Protein AF-F0WDJ9-F1 (afdb_monomer)

Mean predicted aligned error: 11.48 Å

Sequence (119 aa):
MKRALFLTAQTLLYLGNHAQSHIRCQSVIFGKCGDSLRPSELNCCDYGYCQPWKAEYYQCIDKPARCSIQHTDKDLHGNDLETLYGLQPNECCTKCASTKGCVAYTFINENPDEKALVI

Secondary structure (DSSP, 8-state):
----------------------------TTSEEE-TTS-GGGS--SSSEEEEEETTEEEEEPPPTT-----TT----S--S-EEES--HHHHHHHHHHSTT----EEE-S-TT--EEE-

Radius of gyration: 17.82 Å; Cα contacts (8 Å, |Δi|>4): 182; chains: 1; bounding box: 27×46×46 Å

pLDDT: mean 76.22, std 18.36, range [31.25, 94.25]

Organism: NCBI:txid890382

Solvent-accessible surface area (backbone atoms only — not comparable to full-atom values): 7552 Å² total; per-residue (Å²): 142,83,82,88,79,91,76,79,93,76,94,72,96,65,100,60,90,74,71,77,73,70,79,72,37,91,25,51,80,76,28,74,16,37,42,68,90,52,64,67,90,65,41,28,26,71,82,33,37,30,44,67,64,42,63,84,43,11,32,10,35,77,56,42,91,91,43,75,79,76,68,68,99,57,81,79,83,79,82,67,79,46,80,46,67,71,59,53,72,60,52,44,50,53,48,32,77,72,39,90,89,48,87,57,70,31,78,44,54,89,39,97,90,45,21,33,32,41,46

Foldseek 3Di:
DDDDDDDDDDDDDDPDPPPVPPVAQPADAFGFRDAQVDDCSSSQDPAAHFADLDRGTTGGHHAQPQGNDDRPPDDDDDDFPDKAWDDDPNVLSVVLVVDPPRDDWDFDNPDPRTGIIGD

Structure (mmCIF, N/CA/C/O backbone):
data_AF-F0WDJ9-F1
#
_entry.id   AF-F0WDJ9-F1
#
loop_
_atom_site.group_PDB
_atom_site.id
_atom_site.type_symbol
_atom_site.label_atom_id
_atom_site.label_alt_id
_atom_site.label_comp_id
_atom_site.label_asym_id
_atom_site.label_entity_id
_atom_site.label_seq_id
_atom_site.pdbx_PDB_ins_code
_atom_site.Cartn_x
_atom_site.Cartn_y
_atom_site.Cartn_z
_atom_site.occupancy
_atom_site.B_iso_or_equiv
_atom_site.auth_seq_id
_atom_site.auth_comp_id
_atom_site.auth_asym_id
_atom_site.auth_atom_id
_atom_site.pdbx_PDB_model_num
ATOM 1 N N . MET A 1 1 ? 3.321 19.351 6.412 1.00 35.16 1 MET A N 1
ATOM 2 C CA . MET A 1 1 ? 2.454 20.521 6.143 1.00 35.16 1 MET A CA 1
ATOM 3 C C . MET A 1 1 ? 2.757 21.065 4.750 1.00 35.16 1 MET A C 1
ATOM 5 O O . MET A 1 1 ? 3.801 21.673 4.562 1.00 35.16 1 MET A O 1
ATOM 9 N N . LYS A 1 2 ? 1.883 20.838 3.766 1.00 31.25 2 LYS A N 1
ATOM 10 C CA . LYS A 1 2 ? 1.856 21.608 2.513 1.00 31.25 2 LYS A CA 1
ATOM 11 C C . LYS A 1 2 ? 0.406 22.014 2.285 1.00 31.25 2 LYS A C 1
ATOM 13 O O . LYS A 1 2 ? -0.482 21.169 2.272 1.00 31.25 2 LYS A O 1
ATOM 18 N N . ARG A 1 3 ? 0.185 23.324 2.266 1.00 31.33 3 ARG A N 1
ATOM 19 C CA . ARG A 1 3 ? -1.120 2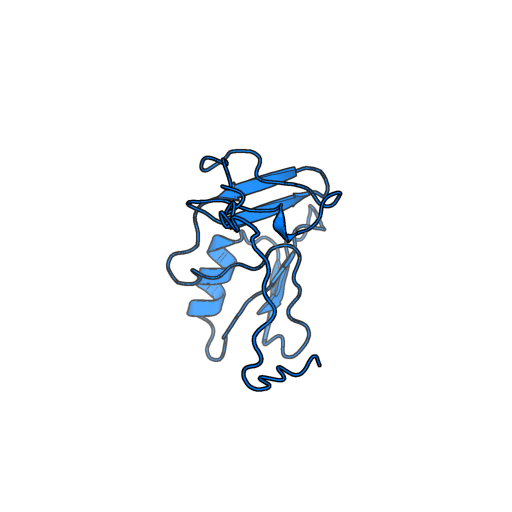3.975 2.157 1.00 31.33 3 ARG A CA 1
ATOM 20 C C . ARG A 1 3 ? -1.568 23.932 0.696 1.00 31.33 3 ARG A C 1
ATOM 22 O O . ARG A 1 3 ? -0.778 24.277 -0.177 1.00 31.33 3 ARG A O 1
ATOM 29 N N . ALA A 1 4 ? -2.816 23.546 0.446 1.00 35.72 4 ALA A N 1
ATOM 30 C CA . ALA A 1 4 ? -3.469 23.805 -0.830 1.00 35.72 4 ALA A CA 1
ATOM 31 C C . ALA A 1 4 ? -3.832 25.295 -0.883 1.00 35.72 4 ALA A C 1
ATOM 33 O O . ALA A 1 4 ? -4.575 25.784 -0.033 1.00 35.72 4 ALA A O 1
ATOM 34 N N . LEU A 1 5 ? -3.275 26.016 -1.852 1.00 33.28 5 LEU A N 1
ATOM 35 C CA . LEU A 1 5 ? -3.666 27.381 -2.172 1.00 33.28 5 LEU A CA 1
ATOM 36 C C . LEU A 1 5 ? -4.393 27.320 -3.519 1.00 33.28 5 LEU A C 1
ATOM 38 O O . LEU A 1 5 ? -3.760 27.240 -4.567 1.00 33.28 5 LEU A O 1
ATOM 42 N N . PHE A 1 6 ? -5.725 27.292 -3.487 1.00 44.31 6 PHE A N 1
ATOM 43 C CA . PHE A 1 6 ? -6.525 27.579 -4.673 1.00 44.31 6 PHE A CA 1
ATOM 44 C C . PHE A 1 6 ? -6.569 29.101 -4.826 1.00 44.31 6 PHE A C 1
ATOM 46 O O . PHE A 1 6 ? -7.202 29.785 -4.024 1.00 44.31 6 PHE A O 1
ATOM 53 N N . LEU A 1 7 ? -5.860 29.628 -5.824 1.00 36.59 7 LEU A N 1
ATOM 54 C CA . LEU A 1 7 ? -5.992 31.010 -6.274 1.00 36.59 7 LEU A CA 1
ATOM 55 C C . LEU A 1 7 ? -6.529 31.040 -7.704 1.00 36.59 7 LEU A C 1
ATOM 57 O O . LEU A 1 7 ? -6.284 30.160 -8.524 1.00 36.59 7 LEU A O 1
ATOM 61 N N . THR A 1 8 ? -7.337 32.065 -7.909 1.00 41.53 8 THR A N 1
ATOM 62 C CA . THR A 1 8 ? -8.288 32.345 -8.977 1.00 41.53 8 THR A CA 1
ATOM 63 C C . THR A 1 8 ? -7.696 32.455 -10.383 1.00 41.53 8 THR A C 1
ATOM 65 O O . THR A 1 8 ? -6.522 32.759 -10.566 1.00 41.53 8 THR A O 1
ATOM 68 N N . ALA A 1 9 ? -8.584 32.272 -11.365 1.00 54.75 9 ALA A N 1
ATOM 69 C CA . ALA A 1 9 ? -8.378 32.372 -12.805 1.00 54.75 9 ALA A CA 1
ATOM 70 C C . ALA A 1 9 ? -7.503 33.549 -13.269 1.00 54.75 9 ALA A C 1
ATOM 72 O O . ALA A 1 9 ? -7.802 34.699 -12.962 1.00 54.75 9 ALA A O 1
ATOM 73 N N . GLN A 1 10 ? -6.516 33.249 -14.120 1.00 43.88 10 GLN A N 1
ATOM 74 C CA . GLN A 1 10 ? -5.996 34.154 -15.144 1.00 43.88 10 GLN A CA 1
ATOM 75 C C . GLN A 1 10 ? -5.497 33.336 -16.343 1.00 43.88 10 GLN A C 1
ATOM 77 O O . GLN A 1 10 ? -4.734 32.382 -16.216 1.00 43.88 10 GLN A O 1
ATOM 82 N N . THR A 1 11 ? -6.001 33.713 -17.512 1.00 45.25 11 THR A N 1
ATOM 83 C CA . THR A 1 11 ? -5.678 33.204 -18.844 1.00 45.25 11 THR A CA 1
ATOM 84 C C . THR A 1 11 ? -4.208 33.424 -19.194 1.00 45.25 11 THR A C 1
ATOM 86 O O . THR A 1 11 ? -3.777 34.565 -19.347 1.00 45.25 11 THR A O 1
ATOM 89 N N . LEU A 1 12 ? -3.476 32.335 -19.424 1.00 44.88 12 LEU A N 1
ATOM 90 C CA . LEU A 1 12 ? -2.266 32.321 -20.243 1.00 44.88 12 LEU A CA 1
ATOM 91 C C . LEU A 1 12 ? -2.534 31.435 -21.460 1.00 44.88 12 LEU A C 1
ATOM 93 O O . LEU A 1 12 ? -2.871 30.259 -21.332 1.00 44.88 12 LEU A O 1
ATOM 97 N N . LEU A 1 13 ? -2.416 32.036 -22.642 1.00 47.22 13 LEU A N 1
ATOM 98 C CA . LEU A 1 13 ? -2.422 31.351 -23.927 1.00 47.22 13 LEU A CA 1
ATOM 99 C C . LEU A 1 13 ? -1.240 30.376 -23.965 1.00 47.22 13 LEU A C 1
ATOM 101 O O . LEU A 1 13 ? -0.097 30.790 -24.129 1.00 47.22 13 LEU A O 1
ATOM 105 N N . TYR A 1 14 ? -1.520 29.084 -23.837 1.00 47.53 14 TYR A N 1
ATOM 106 C CA . TYR A 1 14 ? -0.616 28.027 -24.269 1.00 47.53 14 TYR A CA 1
ATOM 107 C C . TYR A 1 14 ? -1.370 27.192 -25.300 1.00 47.53 14 TYR A C 1
ATOM 109 O O . TYR A 1 14 ? -2.247 26.399 -24.962 1.00 47.53 14 TYR A O 1
ATOM 117 N N . LEU A 1 15 ? -1.028 27.377 -26.578 1.00 45.94 15 LEU A N 1
ATOM 118 C CA . LEU A 1 15 ? -1.271 26.371 -27.609 1.00 45.94 15 LEU A CA 1
ATOM 119 C C . LEU A 1 15 ? -0.319 25.203 -27.333 1.00 45.94 15 LEU A C 1
ATOM 121 O O . LEU A 1 15 ? 0.706 25.032 -27.982 1.00 45.94 15 LEU A O 1
ATOM 125 N N . GLY A 1 16 ? -0.636 24.437 -26.299 1.00 46.53 16 GLY A N 1
ATOM 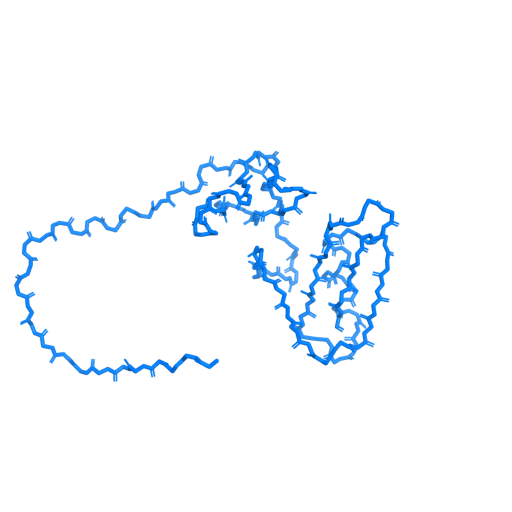126 C CA . GLY A 1 16 ? -0.066 23.132 -26.050 1.00 46.53 16 GLY A CA 1
ATOM 127 C C . GLY A 1 16 ? -1.215 22.152 -26.112 1.00 46.53 16 GLY A C 1
ATOM 128 O O . GLY A 1 16 ? -2.132 22.234 -25.300 1.00 46.53 16 GLY A O 1
ATOM 129 N N . ASN A 1 17 ? -1.177 21.234 -27.075 1.00 49.38 17 ASN A N 1
ATOM 130 C CA . ASN A 1 17 ? -1.962 20.011 -27.015 1.00 49.38 17 ASN A CA 1
ATOM 131 C C . ASN A 1 17 ? -1.560 19.266 -25.735 1.00 49.38 17 ASN A C 1
ATOM 133 O O . ASN A 1 17 ? -0.688 18.401 -25.764 1.00 49.38 17 ASN A O 1
ATOM 137 N N . HIS A 1 18 ? -2.170 19.603 -24.600 1.00 48.81 18 HIS A N 1
ATOM 138 C CA . HIS A 1 18 ? -2.107 18.785 -23.401 1.00 48.81 18 HIS A CA 1
ATOM 139 C C . HIS A 1 18 ? -3.054 17.607 -23.631 1.00 48.81 18 HIS A C 1
ATOM 141 O O . HIS A 1 18 ? -4.128 17.491 -23.046 1.00 48.81 18 HIS A O 1
ATOM 147 N N . ALA A 1 19 ? -2.636 16.699 -24.516 1.00 45.31 19 ALA A N 1
ATOM 148 C CA . ALA A 1 19 ? -2.928 15.305 -24.282 1.00 45.31 19 ALA A CA 1
ATOM 149 C C . ALA A 1 19 ? -2.312 15.029 -22.911 1.00 45.31 19 ALA A C 1
ATOM 151 O O . ALA A 1 19 ? -1.091 14.933 -22.783 1.00 45.31 19 ALA A O 1
ATOM 152 N N . GLN A 1 20 ? -3.136 15.023 -21.862 1.00 45.53 20 GLN A N 1
ATOM 153 C CA . GLN A 1 20 ? -2.750 14.447 -20.587 1.00 45.53 20 GLN A CA 1
ATOM 154 C C . GLN A 1 20 ? -2.451 12.984 -20.914 1.00 45.53 20 GLN A C 1
ATOM 156 O O . GLN A 1 20 ? -3.346 12.143 -20.931 1.00 45.53 20 GLN A O 1
ATOM 161 N N . SER A 1 21 ? -1.204 12.704 -21.294 1.00 46.25 21 SER A N 1
ATOM 162 C CA . SER A 1 21 ? -0.665 11.363 -21.390 1.00 46.25 21 SER A CA 1
ATOM 163 C C . SER A 1 21 ? -0.695 10.855 -19.963 1.00 46.25 21 SER A C 1
ATOM 165 O O . SER A 1 21 ? 0.274 10.999 -19.220 1.00 46.25 21 SER A O 1
ATOM 167 N N . HIS A 1 22 ? -1.849 10.338 -19.548 1.00 51.06 22 HIS A N 1
ATOM 168 C CA . HIS A 1 22 ? -1.922 9.436 -18.425 1.00 51.06 22 HIS A CA 1
ATOM 169 C C . HIS A 1 22 ? -0.886 8.368 -18.753 1.00 51.06 22 HIS A C 1
ATOM 171 O O . HIS A 1 22 ? -1.071 7.603 -19.700 1.00 51.06 22 HIS A O 1
ATOM 177 N N . ILE A 1 23 ? 0.253 8.405 -18.057 1.00 59.91 23 ILE A N 1
ATOM 178 C CA . ILE A 1 23 ? 1.221 7.317 -18.080 1.00 59.91 23 ILE A CA 1
ATOM 179 C C . ILE A 1 23 ? 0.398 6.097 -17.699 1.00 59.91 23 ILE A C 1
ATOM 181 O O . ILE A 1 23 ? -0.064 5.976 -16.566 1.00 59.91 23 ILE A O 1
ATOM 185 N N . ARG A 1 24 ? 0.073 5.275 -18.697 1.00 66.12 24 ARG A N 1
ATOM 186 C CA . ARG A 1 24 ? -0.732 4.091 -18.468 1.00 66.12 24 ARG A CA 1
ATOM 187 C C . ARG A 1 24 ? 0.166 3.108 -17.748 1.00 66.12 24 ARG A C 1
ATOM 189 O O . ARG A 1 24 ? 1.247 2.780 -18.240 1.00 66.12 24 ARG A O 1
ATOM 196 N N . CYS A 1 25 ? -0.276 2.653 -16.591 1.00 73.75 25 CYS A N 1
ATOM 197 C CA . CYS A 1 25 ? 0.462 1.697 -15.798 1.00 73.75 25 CYS A CA 1
ATOM 198 C C . CYS A 1 25 ? 0.252 0.331 -16.440 1.00 73.75 25 CYS A C 1
ATOM 200 O O . CYS A 1 25 ? -0.620 -0.428 -16.034 1.00 73.75 25 CYS A O 1
ATOM 202 N N . GLN A 1 26 ? 1.016 0.038 -17.498 1.00 66.88 26 GLN A N 1
ATOM 203 C CA . GLN A 1 26 ? 0.972 -1.228 -18.236 1.00 66.88 26 GLN A CA 1
ATOM 204 C C . GLN A 1 26 ? 1.565 -2.381 -17.407 1.00 66.88 26 GLN A C 1
ATOM 206 O O . GLN A 1 26 ? 2.489 -3.066 -17.837 1.00 66.88 26 GLN A O 1
ATOM 211 N N . SER A 1 27 ? 1.043 -2.605 -16.205 1.00 79.75 27 SER A N 1
ATOM 212 C CA . SER A 1 27 ? 1.345 -3.763 -15.378 1.00 79.75 27 SER A CA 1
ATOM 213 C C . SER A 1 27 ? 0.074 -4.596 -15.213 1.00 79.75 27 SER A C 1
ATOM 215 O O . SER A 1 27 ? -0.985 -4.114 -14.813 1.00 79.75 27 SER A O 1
ATOM 217 N N . VAL A 1 28 ? 0.172 -5.868 -15.597 1.00 88.38 28 VAL A N 1
ATOM 218 C CA . VAL A 1 28 ? -0.835 -6.886 -15.280 1.00 88.38 28 VAL A CA 1
ATOM 219 C C . VAL A 1 28 ? -0.704 -7.275 -13.809 1.00 88.38 28 VAL A C 1
ATOM 221 O O . VAL A 1 28 ? 0.378 -7.136 -13.232 1.00 88.38 28 VAL A O 1
ATOM 224 N N . ILE A 1 29 ? -1.776 -7.800 -13.209 1.00 92.06 29 ILE A N 1
ATOM 225 C CA . ILE A 1 29 ? -1.688 -8.414 -11.878 1.00 92.06 29 ILE A CA 1
ATOM 226 C C . ILE A 1 29 ? -0.576 -9.478 -11.893 1.00 92.06 29 ILE A C 1
ATOM 228 O O . ILE A 1 29 ? -0.401 -10.204 -12.871 1.00 92.06 29 ILE A O 1
ATOM 232 N N . PHE A 1 30 ? 0.211 -9.510 -10.822 1.00 92.62 30 PHE A N 1
ATOM 233 C CA . PHE A 1 30 ? 1.439 -10.284 -10.618 1.00 92.62 30 PHE A CA 1
ATOM 234 C C . PHE A 1 30 ? 2.659 -9.870 -11.457 1.00 92.62 30 PHE A C 1
ATOM 236 O O . PHE A 1 30 ? 3.749 -10.413 -11.256 1.00 92.62 30 PHE A O 1
ATOM 243 N N . GLY A 1 31 ? 2.531 -8.882 -12.346 1.00 92.44 31 GLY A N 1
ATOM 244 C CA . GLY A 1 31 ? 3.646 -8.322 -13.111 1.00 92.44 31 GLY A CA 1
ATOM 245 C C . GLY A 1 31 ? 4.521 -7.365 -12.295 1.00 92.44 31 GLY A C 1
ATOM 246 O O . GLY A 1 31 ? 4.073 -6.790 -11.299 1.00 92.44 31 GLY A O 1
ATOM 247 N N . LYS A 1 32 ? 5.771 -7.145 -12.739 1.00 93.44 32 LYS A N 1
ATOM 248 C CA . LYS A 1 32 ? 6.620 -6.080 -12.178 1.00 93.44 32 LYS A CA 1
ATOM 249 C C . LYS A 1 32 ? 5.937 -4.742 -12.442 1.00 93.44 32 LYS A C 1
ATOM 251 O O . LYS A 1 32 ? 5.660 -4.395 -13.588 1.00 93.44 32 LYS A O 1
ATOM 256 N N . CYS A 1 33 ? 5.685 -4.001 -11.376 1.00 93.75 33 CYS A N 1
ATOM 257 C CA . CYS A 1 33 ? 5.066 -2.689 -11.451 1.00 93.75 33 CYS A CA 1
ATOM 258 C C . CYS A 1 33 ? 6.026 -1.576 -11.075 1.00 93.75 33 CYS A C 1
ATOM 260 O O . CYS A 1 33 ? 5.655 -0.439 -11.339 1.00 93.75 33 CYS A O 1
ATOM 262 N N . GLY A 1 34 ? 7.195 -1.884 -10.478 1.00 92.69 34 GLY A N 1
ATOM 263 C CA . GLY A 1 34 ? 8.195 -0.887 -10.101 1.00 92.69 34 GLY A CA 1
ATOM 264 C C . GLY A 1 34 ? 9.390 -1.305 -9.260 1.00 92.69 34 GLY A C 1
ATOM 265 O O . GLY A 1 34 ? 9.701 -2.491 -9.179 1.00 92.69 34 GLY A O 1
ATOM 266 N N . ASP A 1 35 ? 10.078 -0.296 -8.724 1.00 93.00 35 ASP A N 1
ATOM 267 C CA . ASP A 1 35 ? 11.255 -0.372 -7.849 1.00 93.00 35 ASP A CA 1
ATOM 268 C C . ASP A 1 35 ? 11.506 0.987 -7.158 1.00 93.00 35 ASP A C 1
ATOM 270 O O . ASP A 1 35 ? 10.864 1.992 -7.476 1.00 93.00 35 ASP A O 1
ATOM 274 N N . SER A 1 36 ? 12.431 1.010 -6.199 1.00 91.12 36 SER A N 1
ATOM 275 C CA . SER A 1 36 ? 12.780 2.172 -5.375 1.00 91.12 36 SER A CA 1
ATOM 276 C C . SER A 1 36 ? 13.702 3.176 -6.072 1.00 91.12 36 SER A C 1
ATOM 278 O O . SER A 1 36 ? 13.901 4.282 -5.574 1.00 91.12 36 SER A O 1
ATOM 280 N N . LEU A 1 37 ? 14.283 2.811 -7.221 1.00 91.38 37 LEU A N 1
ATOM 281 C CA . LEU A 1 37 ? 15.242 3.653 -7.946 1.00 91.38 37 LEU A CA 1
ATOM 282 C C . LEU A 1 37 ? 14.570 4.719 -8.811 1.00 91.38 37 LEU A C 1
ATOM 284 O O . LEU A 1 37 ? 15.239 5.620 -9.320 1.00 91.38 37 LEU A O 1
ATOM 288 N N . ARG A 1 38 ? 13.257 4.619 -9.007 1.00 87.19 38 ARG A N 1
ATOM 289 C CA . ARG A 1 38 ? 12.485 5.519 -9.860 1.00 87.19 38 ARG A CA 1
ATOM 290 C C . ARG A 1 38 ? 11.436 6.288 -9.055 1.00 87.19 38 ARG A C 1
ATOM 292 O O . ARG A 1 38 ? 11.027 5.827 -7.992 1.00 87.19 38 ARG A O 1
ATOM 299 N N . PRO A 1 39 ? 10.977 7.448 -9.557 1.00 88.00 39 PRO A N 1
ATOM 300 C CA . PRO A 1 39 ? 9.949 8.234 -8.883 1.00 88.00 39 PRO A CA 1
ATOM 301 C C . PRO A 1 39 ? 8.695 7.404 -8.582 1.00 88.00 39 PRO A C 1
ATOM 303 O O . PRO A 1 39 ? 8.235 6.643 -9.441 1.00 88.00 39 PRO A O 1
ATOM 306 N N . SER A 1 40 ? 8.124 7.564 -7.383 1.00 84.69 40 SER A N 1
ATOM 307 C CA . SER A 1 40 ? 6.957 6.793 -6.932 1.00 84.69 40 SER A CA 1
ATOM 308 C C . SER A 1 40 ? 5.737 6.973 -7.844 1.00 84.69 40 SER A C 1
ATOM 310 O O . SER A 1 40 ? 4.902 6.082 -7.927 1.00 84.69 40 SER A O 1
ATOM 312 N N . GLU A 1 41 ? 5.642 8.075 -8.592 1.00 84.69 41 GLU A N 1
ATOM 313 C CA . GLU A 1 41 ? 4.585 8.311 -9.584 1.00 84.69 41 GLU A CA 1
ATOM 314 C C . GLU A 1 41 ? 4.639 7.324 -10.761 1.00 84.69 41 GLU A C 1
ATOM 316 O O . GLU A 1 41 ? 3.636 7.119 -11.443 1.00 84.69 41 GLU A O 1
ATOM 321 N N . LEU A 1 42 ? 5.795 6.694 -10.996 1.00 86.50 42 LEU A N 1
ATOM 322 C CA . LEU A 1 42 ? 5.958 5.631 -11.987 1.00 86.50 42 LEU A CA 1
ATOM 323 C C . LEU A 1 42 ? 5.661 4.241 -11.399 1.00 86.50 42 LEU A C 1
ATOM 325 O O . LEU A 1 42 ? 5.389 3.313 -12.162 1.00 86.50 42 LEU A O 1
ATOM 329 N N . ASN A 1 43 ? 5.695 4.090 -10.065 1.00 89.00 43 ASN A N 1
ATOM 330 C CA . ASN A 1 43 ? 5.334 2.878 -9.315 1.00 89.00 43 ASN A CA 1
ATOM 331 C C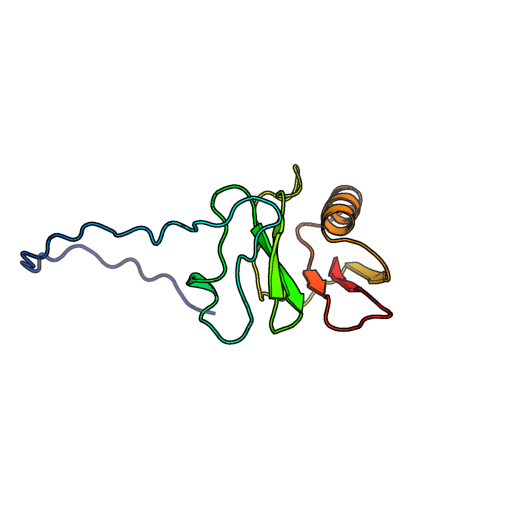 . ASN A 1 43 ? 3.822 2.701 -9.279 1.00 89.00 43 ASN A C 1
ATOM 333 O O . ASN A 1 43 ? 3.149 3.093 -8.331 1.00 89.00 43 ASN A O 1
ATOM 337 N N . CYS A 1 44 ? 3.274 2.104 -10.335 1.00 89.12 44 CYS A N 1
ATOM 338 C CA . CYS A 1 44 ? 1.835 2.092 -10.516 1.00 89.12 44 CYS A CA 1
ATOM 339 C C . CYS A 1 44 ? 1.296 0.816 -11.173 1.00 89.12 44 CYS A C 1
ATOM 341 O O . CYS A 1 44 ? 2.012 0.069 -11.849 1.00 89.12 44 CYS A O 1
ATOM 343 N N . CYS A 1 45 ? 0.004 0.565 -10.944 1.00 90.69 45 CYS A N 1
ATOM 344 C CA . CYS A 1 45 ? -0.738 -0.527 -11.561 1.00 90.69 45 CYS A CA 1
ATOM 345 C C . CYS A 1 45 ? -2.179 -0.129 -11.885 1.00 90.69 45 CYS A C 1
ATOM 347 O O . CYS A 1 45 ? -2.869 0.420 -11.028 1.00 90.69 45 CYS A O 1
ATOM 349 N N . ASP A 1 46 ? -2.632 -0.435 -13.107 1.00 86.50 46 ASP A N 1
ATOM 350 C CA . ASP A 1 46 ? -3.967 -0.064 -13.602 1.00 86.50 46 ASP A CA 1
ATOM 351 C C . ASP A 1 46 ? -5.092 -0.757 -12.802 1.00 86.50 46 ASP A C 1
ATOM 353 O O . ASP A 1 46 ? -6.090 -0.128 -12.449 1.00 86.50 46 ASP A O 1
ATOM 357 N N . TYR A 1 47 ? -4.925 -2.046 -12.480 1.00 82.44 47 TYR A N 1
ATOM 358 C CA . TYR A 1 47 ? -5.972 -2.884 -11.865 1.00 82.44 47 TYR A CA 1
ATOM 359 C C . TYR A 1 47 ? -5.662 -3.325 -10.430 1.00 82.44 47 TYR A C 1
ATOM 361 O O . TYR A 1 47 ? -6.453 -4.027 -9.808 1.00 82.44 47 TYR A O 1
ATOM 369 N N . GLY A 1 48 ? -4.532 -2.885 -9.883 1.00 90.38 48 GLY A N 1
ATOM 370 C CA . GLY A 1 48 ? -4.045 -3.283 -8.568 1.00 90.38 48 GLY A CA 1
ATOM 371 C C . GLY A 1 48 ? -3.336 -2.135 -7.867 1.00 90.38 48 GLY A C 1
ATOM 372 O O . GLY A 1 48 ? -3.554 -0.964 -8.176 1.00 90.38 48 GLY A O 1
ATOM 373 N N . TYR A 1 49 ? -2.473 -2.459 -6.919 1.00 90.62 49 TYR A N 1
ATOM 374 C CA . TYR A 1 49 ? -1.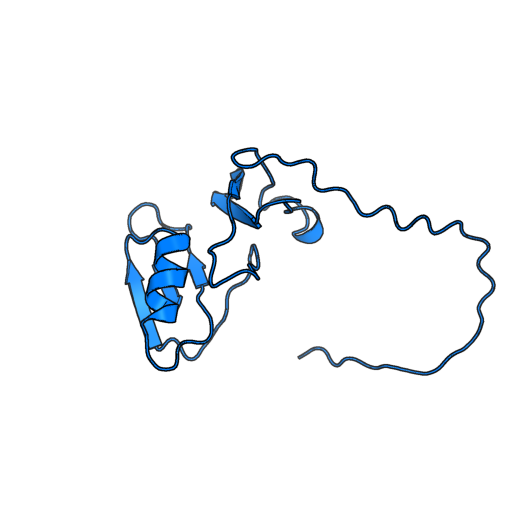522 -1.503 -6.366 1.00 90.62 49 TY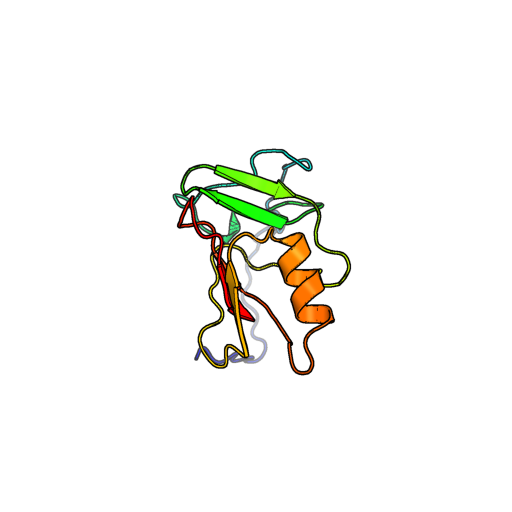R A CA 1
ATOM 375 C C . TYR A 1 49 ? -0.104 -2.042 -6.492 1.00 90.62 49 TYR A C 1
ATOM 377 O O . TYR A 1 49 ? 0.104 -3.250 -6.619 1.00 90.62 49 TYR A O 1
ATOM 385 N N . CYS A 1 50 ? 0.863 -1.127 -6.527 1.00 92.56 50 CYS A N 1
ATOM 386 C CA . CYS A 1 50 ? 2.252 -1.484 -6.746 1.00 92.56 50 CYS A CA 1
ATOM 387 C C . CYS A 1 50 ? 2.941 -1.771 -5.413 1.00 92.56 50 CYS A C 1
ATOM 389 O O . CYS A 1 50 ? 3.356 -0.851 -4.714 1.00 92.56 50 CYS A O 1
ATOM 391 N N . GLN A 1 51 ? 3.014 -3.045 -5.042 1.00 91.81 51 GLN A N 1
ATOM 392 C CA . GLN A 1 51 ? 3.483 -3.474 -3.735 1.00 91.81 51 GLN A CA 1
ATOM 393 C C . GLN A 1 51 ? 5.008 -3.632 -3.698 1.00 91.81 51 GLN A C 1
ATOM 395 O O . GLN A 1 51 ? 5.534 -4.446 -4.464 1.00 91.81 51 GLN A O 1
ATOM 400 N N . PRO A 1 52 ? 5.728 -2.927 -2.806 1.00 91.19 52 PRO A N 1
ATOM 401 C CA . PRO A 1 52 ? 7.165 -3.093 -2.641 1.00 91.19 52 PRO A CA 1
ATOM 402 C C . PRO A 1 52 ? 7.495 -4.370 -1.863 1.00 91.19 52 PRO A C 1
ATOM 404 O O . PRO A 1 52 ? 7.301 -4.454 -0.653 1.00 91.19 52 PRO A O 1
ATOM 407 N N . TRP A 1 53 ? 8.023 -5.380 -2.559 1.00 88.31 53 TRP A N 1
ATOM 408 C CA . TRP A 1 53 ? 8.552 -6.588 -1.913 1.00 88.31 53 TRP A CA 1
ATOM 409 C C . TRP A 1 53 ? 10.035 -6.459 -1.567 1.00 88.31 53 TRP A C 1
ATOM 411 O O . TRP A 1 53 ? 10.524 -7.068 -0.625 1.00 88.31 53 TRP A O 1
ATOM 421 N N . LYS A 1 54 ? 10.778 -5.688 -2.349 1.00 88.12 54 LYS A N 1
ATOM 422 C CA . LYS A 1 54 ? 12.170 -5.320 -2.087 1.00 88.12 54 LYS A CA 1
ATOM 423 C C . LYS A 1 54 ? 12.522 -4.126 -2.956 1.00 88.12 54 LYS A C 1
ATOM 425 O O . LYS A 1 54 ? 11.810 -3.861 -3.925 1.00 88.12 54 LYS A O 1
ATOM 430 N N . ALA A 1 55 ? 13.619 -3.447 -2.635 1.00 88.69 55 ALA A N 1
ATOM 431 C CA . ALA A 1 55 ? 14.057 -2.231 -3.317 1.00 88.69 55 ALA A CA 1
ATOM 432 C C . ALA A 1 55 ? 13.988 -2.347 -4.852 1.00 88.69 55 ALA A C 1
ATOM 434 O O . ALA A 1 55 ? 13.439 -1.484 -5.519 1.00 88.69 55 ALA A O 1
ATOM 435 N N . GLU A 1 56 ? 14.456 -3.449 -5.431 1.00 90.88 56 GLU A N 1
ATOM 436 C CA . GLU A 1 56 ? 14.535 -3.634 -6.882 1.00 90.88 56 GLU A CA 1
ATOM 437 C C . GLU A 1 56 ? 13.299 -4.287 -7.537 1.00 90.88 56 GLU A C 1
ATOM 439 O O . GLU A 1 56 ? 13.262 -4.472 -8.765 1.00 90.88 56 GLU A O 1
ATOM 444 N N . TYR A 1 57 ? 12.297 -4.684 -6.744 1.00 91.12 57 TYR A N 1
ATOM 445 C CA . TYR A 1 57 ? 11.143 -5.428 -7.245 1.00 91.12 57 TYR A CA 1
ATOM 446 C C . TYR A 1 57 ? 9.852 -5.109 -6.498 1.00 91.12 57 TYR A C 1
ATOM 448 O O . TYR A 1 57 ? 9.588 -5.604 -5.398 1.00 91.12 57 TYR A O 1
ATOM 456 N N . TYR A 1 58 ? 9.017 -4.311 -7.155 1.00 93.00 58 TYR A N 1
ATOM 457 C CA . TYR A 1 58 ? 7.642 -4.072 -6.759 1.00 93.00 58 TYR A CA 1
ATOM 458 C C . TYR A 1 58 ? 6.730 -4.830 -7.721 1.00 93.00 58 TYR A C 1
ATOM 460 O O . TYR A 1 58 ? 6.967 -4.857 -8.937 1.00 93.00 58 TYR A O 1
ATOM 468 N N . GLN A 1 59 ? 5.670 -5.429 -7.194 1.00 93.31 59 GLN A N 1
ATOM 469 C CA . GLN A 1 59 ? 4.740 -6.244 -7.967 1.00 93.31 59 GLN A CA 1
ATOM 470 C C . GLN A 1 59 ? 3.343 -5.643 -7.940 1.00 93.31 59 GLN A C 1
ATOM 472 O O . GLN A 1 59 ? 2.871 -5.202 -6.894 1.00 93.31 59 GLN A O 1
ATOM 477 N N . CYS A 1 60 ? 2.663 -5.650 -9.084 1.00 94.25 60 CYS A N 1
ATOM 478 C CA . CYS A 1 60 ? 1.250 -5.331 -9.080 1.00 94.25 60 CYS A CA 1
ATOM 479 C C . CYS A 1 60 ? 0.475 -6.476 -8.434 1.00 94.25 60 CYS A C 1
ATOM 481 O O . CYS A 1 60 ? 0.561 -7.612 -8.895 1.00 94.25 60 CYS A O 1
ATOM 483 N N . ILE A 1 61 ? -0.310 -6.179 -7.408 1.00 92.00 61 ILE A N 1
ATOM 484 C CA . ILE A 1 61 ? -1.196 -7.150 -6.765 1.00 92.00 61 ILE A CA 1
ATOM 485 C C . ILE A 1 61 ? -2.585 -6.557 -6.546 1.00 92.00 61 ILE A C 1
ATOM 487 O O . ILE A 1 61 ? -2.775 -5.337 -6.603 1.00 92.00 61 ILE A O 1
ATOM 491 N N . ASP A 1 62 ? -3.561 -7.427 -6.309 1.00 91.81 62 ASP A N 1
ATOM 492 C CA . ASP A 1 62 ? -4.944 -7.024 -6.086 1.00 91.81 62 ASP A CA 1
ATOM 493 C C . ASP A 1 62 ? -5.082 -6.113 -4.867 1.00 91.81 62 ASP A C 1
ATOM 495 O O . ASP A 1 62 ? -4.509 -6.351 -3.801 1.00 91.81 62 ASP A O 1
ATOM 499 N N . LYS A 1 63 ? -5.894 -5.065 -5.017 1.00 89.00 63 LYS A N 1
ATOM 500 C CA . LYS A 1 63 ? -6.234 -4.176 -3.904 1.00 89.00 63 LYS A CA 1
ATOM 501 C C . LYS A 1 63 ? -7.086 -4.940 -2.886 1.00 89.00 63 LYS A C 1
ATOM 503 O O . LYS A 1 63 ? -8.065 -5.578 -3.282 1.00 89.00 63 LYS A O 1
ATOM 508 N N . PRO A 1 64 ? -6.798 -4.835 -1.579 1.00 85.00 64 PRO A N 1
ATOM 509 C CA . PRO A 1 64 ? -7.684 -5.388 -0.566 1.00 85.00 64 PRO A CA 1
ATOM 510 C C . PRO A 1 64 ? -9.079 -4.757 -0.675 1.00 85.00 64 PRO A C 1
ATOM 512 O O . PRO A 1 64 ? -9.206 -3.537 -0.770 1.00 85.00 64 PRO A O 1
ATOM 515 N N . ALA A 1 65 ? -10.137 -5.568 -0.605 1.00 83.88 65 ALA A N 1
ATOM 516 C CA . ALA A 1 65 ? -11.512 -5.115 -0.853 1.00 83.88 65 ALA A CA 1
ATOM 517 C C . ALA A 1 65 ? -11.966 -3.941 0.040 1.00 83.88 65 ALA A C 1
ATOM 519 O O . ALA A 1 65 ? -12.748 -3.099 -0.395 1.00 83.88 65 ALA A O 1
ATOM 520 N N . ARG A 1 66 ? -11.476 -3.877 1.286 1.00 84.88 66 ARG A N 1
ATOM 521 C CA . ARG A 1 66 ? -11.802 -2.811 2.252 1.00 84.88 66 ARG A CA 1
ATOM 522 C C . ARG A 1 66 ? -10.801 -1.657 2.269 1.00 84.88 66 ARG A C 1
ATOM 524 O O . ARG A 1 66 ? -11.093 -0.625 2.858 1.00 84.88 66 ARG A O 1
ATOM 531 N N . CYS A 1 67 ? -9.654 -1.820 1.615 1.00 86.38 67 CYS A N 1
ATOM 532 C CA . CYS A 1 67 ? -8.555 -0.859 1.620 1.00 86.38 67 CYS A CA 1
ATOM 533 C C . CYS A 1 67 ? -8.165 -0.550 0.172 1.00 86.38 67 CYS A C 1
ATOM 535 O O . CYS A 1 67 ? -7.095 -0.920 -0.308 1.00 86.38 67 CYS A O 1
ATOM 537 N N . SER A 1 68 ? -9.089 0.088 -0.551 1.00 83.88 68 SER A N 1
ATOM 538 C CA . SER A 1 68 ? -8.979 0.342 -1.994 1.00 83.88 68 SER A CA 1
ATOM 539 C C . SER A 1 68 ? -7.950 1.417 -2.358 1.00 83.88 68 SER A C 1
ATOM 541 O O . SER A 1 68 ? -7.507 1.481 -3.508 1.00 8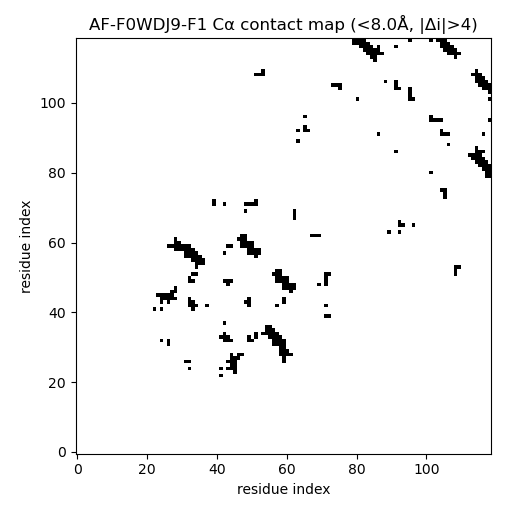3.88 68 SER A O 1
ATOM 543 N N . ILE A 1 69 ? -7.557 2.248 -1.393 1.00 87.25 69 ILE A N 1
ATOM 544 C CA . ILE A 1 69 ? -6.479 3.224 -1.536 1.00 87.25 69 ILE A CA 1
ATOM 545 C C . ILE A 1 69 ? -5.243 2.637 -0.863 1.00 87.25 69 ILE A C 1
ATOM 547 O O . ILE A 1 69 ? -5.262 2.334 0.325 1.00 87.25 69 ILE A O 1
ATOM 551 N N . GLN A 1 70 ? -4.185 2.465 -1.648 1.00 87.94 70 GLN A N 1
ATOM 552 C CA . GLN A 1 70 ? -2.882 1.986 -1.201 1.00 87.94 70 GLN A CA 1
ATOM 553 C C . GLN A 1 70 ? -1.843 3.017 -1.620 1.00 87.94 70 GLN A C 1
ATOM 555 O O . GLN A 1 70 ? -1.870 3.494 -2.758 1.00 87.94 70 GLN A O 1
ATOM 560 N N . HIS A 1 71 ? -0.941 3.359 -0.709 1.00 86.62 71 HIS A N 1
ATOM 561 C CA . HIS A 1 71 ? 0.139 4.295 -0.974 1.00 86.62 71 HIS A CA 1
ATOM 562 C C . HIS A 1 71 ? 1.476 3.566 -0.892 1.00 86.62 71 HIS A C 1
ATOM 564 O O . HIS A 1 71 ? 1.916 3.175 0.183 1.00 86.62 71 HIS A O 1
ATOM 570 N N . THR A 1 72 ? 2.116 3.390 -2.043 1.00 85.94 72 THR A N 1
ATOM 571 C CA . THR A 1 72 ? 3.462 2.821 -2.142 1.00 85.94 72 THR A CA 1
ATOM 572 C C . THR A 1 72 ? 4.493 3.802 -1.582 1.00 85.94 72 THR A C 1
ATOM 574 O O . THR A 1 72 ? 4.366 5.011 -1.786 1.00 85.94 72 THR A O 1
ATOM 577 N N . ASP A 1 73 ? 5.509 3.284 -0.887 1.00 82.94 73 ASP A N 1
ATOM 578 C CA . ASP A 1 73 ? 6.605 4.067 -0.294 1.00 82.94 73 ASP A CA 1
ATOM 579 C C . ASP A 1 73 ? 6.123 5.177 0.668 1.00 82.94 73 ASP A C 1
ATOM 581 O O . ASP A 1 73 ? 6.702 6.269 0.734 1.00 82.94 73 ASP A O 1
ATOM 585 N N . LYS A 1 74 ? 5.017 4.938 1.388 1.00 82.38 74 LYS A N 1
ATOM 586 C CA . LYS A 1 74 ? 4.496 5.848 2.416 1.00 82.38 74 LYS A CA 1
ATOM 587 C C . LYS A 1 74 ? 4.402 5.153 3.761 1.00 82.38 74 LYS A C 1
ATOM 589 O O . LYS A 1 74 ? 3.767 4.112 3.872 1.00 82.38 74 LYS A O 1
ATOM 594 N N . ASP A 1 75 ? 4.971 5.809 4.764 1.00 77.75 75 ASP A N 1
ATOM 595 C CA . ASP A 1 75 ? 4.759 5.484 6.165 1.00 77.75 75 ASP A CA 1
ATOM 596 C C . ASP A 1 75 ? 3.803 6.505 6.800 1.00 77.75 75 ASP A C 1
ATOM 598 O O . ASP A 1 75 ? 3.910 7.720 6.581 1.00 77.75 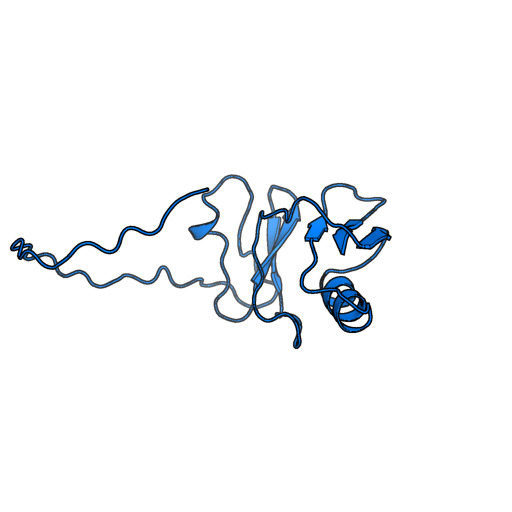75 ASP A O 1
ATOM 602 N N . LEU A 1 76 ? 2.836 5.995 7.552 1.00 78.31 76 LEU A N 1
ATOM 603 C CA . LEU A 1 76 ? 1.893 6.763 8.348 1.00 78.31 76 LEU A CA 1
ATOM 604 C C . LEU A 1 76 ? 2.428 6.850 9.779 1.00 78.31 76 LEU A C 1
ATOM 606 O O . LEU A 1 76 ? 2.121 6.016 10.617 1.00 78.31 76 LEU A O 1
ATOM 610 N N . HIS A 1 77 ? 3.241 7.867 10.060 1.00 72.56 77 HIS A N 1
ATOM 611 C CA . HIS A 1 77 ? 3.858 8.006 11.378 1.00 72.56 77 HIS A CA 1
ATOM 612 C C . HIS A 1 77 ? 2.883 8.508 12.458 1.00 72.56 77 HIS A C 1
ATOM 614 O O . HIS A 1 77 ? 2.306 9.593 12.326 1.00 72.56 77 HIS A O 1
ATOM 620 N N . GLY A 1 78 ? 2.855 7.798 13.589 1.00 69.38 78 GLY A N 1
ATOM 621 C CA . GLY A 1 78 ? 2.306 8.259 14.862 1.00 69.38 78 GLY A CA 1
ATOM 622 C C . GLY A 1 78 ? 0.835 7.897 15.083 1.00 69.38 78 GLY A C 1
ATOM 623 O O . GLY A 1 78 ? -0.008 8.108 14.214 1.00 69.38 78 GLY A O 1
ATOM 624 N N . ASN A 1 79 ? 0.526 7.489 16.321 1.00 71.75 79 ASN A N 1
ATOM 625 C CA . ASN A 1 79 ? -0.759 6.938 16.795 1.00 71.75 79 ASN A CA 1
ATOM 626 C C . ASN A 1 79 ? -1.006 5.466 16.464 1.00 71.75 79 ASN A C 1
ATOM 628 O O . ASN A 1 79 ? -2.159 5.046 16.389 1.00 71.75 79 ASN A O 1
ATOM 632 N N . ASP A 1 80 ? 0.070 4.699 16.346 1.00 80.00 80 ASP A N 1
ATOM 633 C CA . ASP A 1 80 ? -0.008 3.259 16.172 1.00 80.00 80 ASP A CA 1
ATOM 634 C C . ASP A 1 80 ? -0.727 2.630 17.387 1.00 80.00 80 ASP A C 1
ATOM 636 O O . ASP A 1 80 ? -0.287 2.736 18.535 1.00 80.00 80 ASP A O 1
ATOM 640 N N . LEU A 1 81 ? -1.878 2.018 17.139 1.00 84.69 81 LEU A N 1
ATOM 641 C CA . LEU A 1 81 ? -2.659 1.180 18.034 1.00 84.69 81 LEU A CA 1
ATOM 642 C C . LEU A 1 81 ? -1.945 -0.141 18.348 1.00 84.69 81 LEU A C 1
ATOM 644 O O . LEU A 1 81 ? -2.040 -0.626 19.476 1.00 84.69 81 LEU A O 1
ATOM 648 N N . GLU A 1 82 ? -1.283 -0.755 17.363 1.00 85.19 82 GLU A N 1
ATOM 649 C CA . GLU A 1 82 ? -0.616 -2.056 17.519 1.00 85.19 82 GLU A CA 1
ATOM 650 C C . GLU A 1 82 ? 0.485 -2.258 16.464 1.00 85.19 82 GLU A C 1
ATOM 652 O O . GLU A 1 82 ? 0.355 -1.826 15.319 1.00 85.19 82 GLU A O 1
ATOM 657 N N . THR A 1 83 ? 1.544 -2.987 16.834 1.00 86.19 83 THR A N 1
ATOM 658 C CA . THR A 1 83 ? 2.551 -3.495 15.894 1.00 86.19 83 THR A CA 1
ATOM 659 C C . THR A 1 83 ? 2.506 -5.019 15.862 1.00 86.19 83 THR A C 1
ATOM 661 O O . THR A 1 83 ? 2.653 -5.663 16.900 1.00 86.19 83 THR A O 1
ATOM 664 N N . LEU A 1 84 ? 2.303 -5.604 14.681 1.00 83.25 84 LEU A N 1
ATOM 665 C CA . LEU A 1 84 ? 2.238 -7.056 14.481 1.00 83.25 84 LEU A CA 1
ATOM 666 C C . LEU A 1 84 ? 3.284 -7.520 13.479 1.00 83.25 84 LEU A C 1
ATOM 668 O O . LEU A 1 84 ? 3.630 -6.776 12.571 1.00 83.25 84 LEU A O 1
ATOM 672 N N . TYR A 1 85 ? 3.720 -8.771 13.600 1.00 85.44 85 TYR A N 1
ATOM 673 C CA . TYR A 1 85 ? 4.748 -9.354 12.740 1.00 85.44 85 TYR A CA 1
ATOM 674 C C . TYR A 1 85 ? 4.233 -10.567 11.964 1.00 85.44 85 TYR A C 1
ATOM 676 O O . TYR A 1 85 ? 3.327 -11.269 12.413 1.00 85.44 85 TYR A O 1
ATOM 684 N N . GLY A 1 86 ? 4.834 -10.829 10.802 1.00 81.75 86 GLY A N 1
ATOM 685 C CA . GLY A 1 86 ? 4.582 -12.035 10.007 1.00 81.75 86 GLY A CA 1
ATOM 686 C C . GLY A 1 86 ? 3.308 -11.994 9.161 1.00 81.75 86 GLY A C 1
ATOM 687 O O . GLY A 1 86 ? 2.892 -13.028 8.645 1.00 81.75 86 GLY A O 1
ATOM 688 N N . LEU A 1 87 ? 2.702 -10.817 8.996 1.00 83.12 87 LEU A N 1
ATOM 689 C CA . LEU A 1 87 ? 1.487 -10.644 8.201 1.00 83.12 87 LEU A CA 1
ATOM 690 C C . LEU A 1 87 ? 1.800 -10.345 6.733 1.00 83.12 87 LEU A C 1
ATOM 692 O O . LEU A 1 87 ? 2.874 -9.866 6.375 1.00 83.12 87 LEU A O 1
ATOM 696 N N . GLN A 1 88 ? 0.835 -10.622 5.869 1.00 84.38 88 GLN A N 1
ATOM 697 C CA . GLN A 1 88 ? 0.784 -10.193 4.481 1.00 84.38 88 GLN A CA 1
ATOM 698 C C . GLN A 1 88 ? -0.028 -8.894 4.339 1.00 84.38 88 GLN A C 1
ATOM 700 O O . GLN A 1 88 ? -0.828 -8.540 5.210 1.00 84.38 88 GLN A O 1
ATOM 705 N N . PRO A 1 89 ? 0.111 -8.166 3.221 1.00 82.44 89 PRO A N 1
ATOM 706 C CA . PRO A 1 89 ? -0.555 -6.871 3.047 1.00 82.44 89 PRO A CA 1
ATOM 707 C C . PRO A 1 89 ? -2.090 -6.933 3.104 1.00 82.44 89 PRO A C 1
ATOM 709 O O . PRO A 1 89 ? -2.746 -6.025 3.610 1.00 82.44 89 PRO A O 1
ATOM 712 N N . ASN A 1 90 ? -2.693 -8.014 2.604 1.00 84.81 90 ASN A N 1
ATOM 713 C CA . ASN A 1 90 ? -4.142 -8.235 2.691 1.00 84.81 90 ASN A CA 1
ATOM 714 C C . ASN A 1 90 ? -4.602 -8.519 4.137 1.00 84.81 90 ASN A C 1
ATOM 716 O O . ASN A 1 90 ? -5.683 -8.084 4.547 1.00 84.81 90 ASN A O 1
ATOM 720 N N . GLU A 1 91 ? -3.778 -9.216 4.917 1.00 87.19 91 GLU A N 1
ATOM 721 C CA . GLU A 1 91 ? -4.005 -9.499 6.331 1.00 87.19 91 GLU A CA 1
ATOM 722 C C . GLU A 1 91 ? -3.925 -8.210 7.152 1.00 87.19 91 GLU A C 1
ATOM 724 O O . GLU A 1 91 ? -4.726 -8.030 8.064 1.00 87.19 91 GLU A O 1
ATOM 729 N N . CYS A 1 92 ? -3.076 -7.258 6.754 1.00 86.31 92 CYS A N 1
ATOM 730 C CA . CYS A 1 92 ? -3.012 -5.925 7.355 1.00 86.31 92 CYS A CA 1
ATOM 731 C C . CYS A 1 92 ? -4.337 -5.165 7.229 1.00 86.31 92 CYS A C 1
ATOM 733 O O . CYS A 1 92 ? -4.883 -4.681 8.222 1.00 86.31 92 CYS A O 1
ATOM 735 N N . CYS A 1 93 ? -4.918 -5.149 6.026 1.00 89.69 93 CYS A N 1
ATOM 736 C CA . CYS A 1 93 ? -6.237 -4.558 5.804 1.00 89.69 93 CYS A CA 1
ATOM 737 C C . CYS A 1 93 ? -7.331 -5.252 6.633 1.00 89.69 93 CYS A C 1
ATOM 739 O O . CYS A 1 93 ? -8.197 -4.598 7.216 1.00 89.69 93 CYS A O 1
ATOM 741 N N . THR A 1 94 ? -7.289 -6.585 6.710 1.00 90.06 94 THR A N 1
ATOM 742 C CA . THR A 1 94 ? -8.265 -7.372 7.478 1.00 90.06 94 THR A CA 1
ATOM 743 C C . THR A 1 94 ? -8.158 -7.084 8.972 1.00 90.06 94 THR A C 1
ATOM 745 O O . THR A 1 94 ? -9.176 -6.855 9.627 1.00 90.06 94 THR A O 1
ATOM 748 N N . LYS A 1 95 ? -6.931 -7.039 9.499 1.00 90.62 95 LYS A N 1
ATOM 749 C CA . LYS A 1 95 ? -6.664 -6.742 10.901 1.00 90.62 95 LYS A CA 1
ATOM 750 C C . LYS A 1 95 ? -7.125 -5.329 11.246 1.00 90.62 95 LYS A C 1
ATOM 752 O O . LYS A 1 95 ? -7.923 -5.197 12.169 1.00 90.62 95 LYS A O 1
ATOM 757 N N . CYS A 1 96 ? -6.745 -4.314 10.468 1.00 89.75 96 CYS A N 1
ATOM 758 C CA . CYS A 1 96 ? -7.235 -2.948 10.664 1.00 89.75 96 CYS A CA 1
ATOM 759 C C . CYS A 1 96 ? -8.771 -2.891 10.673 1.00 89.75 96 CYS A C 1
ATOM 761 O O . CYS A 1 96 ? -9.362 -2.355 11.603 1.00 89.75 96 CYS A O 1
ATOM 763 N N . ALA A 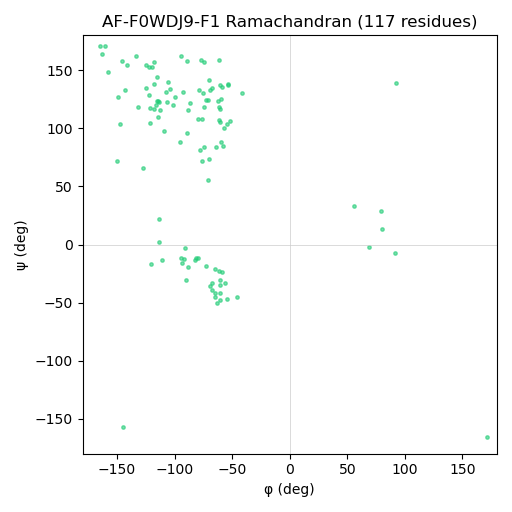1 97 ? -9.441 -3.543 9.716 1.00 90.44 97 ALA A N 1
ATOM 764 C CA . ALA A 1 97 ? -10.905 -3.574 9.663 1.00 90.44 97 ALA A CA 1
ATOM 765 C C . ALA A 1 97 ? -11.565 -4.236 10.892 1.00 90.44 97 ALA A C 1
ATOM 767 O O . ALA A 1 97 ? -12.738 -3.983 11.165 1.00 90.44 97 ALA A O 1
ATOM 768 N N . SER A 1 98 ? -10.837 -5.092 11.616 1.00 91.75 98 SER A N 1
ATOM 769 C CA . SER A 1 98 ? -11.288 -5.721 12.865 1.00 91.75 98 SER A CA 1
ATOM 770 C C . SER A 1 98 ? -10.873 -4.962 14.133 1.00 91.75 98 SER A C 1
ATOM 772 O O . SER A 1 98 ? -11.442 -5.195 15.200 1.00 91.75 98 SER A O 1
ATOM 774 N N . THR A 1 99 ? -9.910 -4.042 14.032 1.00 90.62 99 THR A N 1
ATOM 775 C CA . THR A 1 99 ? -9.388 -3.263 15.157 1.00 90.62 99 THR A CA 1
ATOM 776 C C . THR A 1 99 ? -10.222 -2.000 15.348 1.00 90.62 99 THR A C 1
ATOM 778 O O . THR A 1 99 ? -10.252 -1.103 14.505 1.00 90.62 99 THR A O 1
ATOM 781 N N . LYS A 1 100 ? -10.903 -1.895 16.494 1.00 92.56 100 LYS A N 1
ATOM 782 C CA . LYS A 1 100 ? -11.688 -0.702 16.835 1.00 92.56 100 LYS A CA 1
ATOM 783 C C . LYS A 1 100 ? -10.785 0.534 16.875 1.00 92.56 100 LYS A C 1
ATOM 785 O O . LYS A 1 100 ? -9.834 0.576 17.644 1.00 92.56 100 LYS A O 1
ATOM 790 N N . GLY A 1 101 ? -11.150 1.557 16.105 1.00 90.44 101 GLY A N 1
ATOM 791 C CA . GLY A 1 101 ? -10.401 2.813 16.023 1.00 90.44 101 GLY A CA 1
ATOM 792 C C . GLY A 1 101 ? -9.340 2.841 14.923 1.00 90.44 101 GLY A C 1
ATOM 793 O O . GLY A 1 101 ? -8.808 3.915 14.667 1.00 90.44 101 GLY A O 1
ATOM 794 N N . CYS A 1 102 ? -9.079 1.721 14.237 1.00 90.31 102 CYS A N 1
ATOM 795 C CA . CYS A 1 102 ? -8.176 1.731 13.095 1.00 90.31 102 CYS A CA 1
ATOM 796 C C . CYS A 1 102 ? -8.790 2.484 11.912 1.00 90.31 102 CYS A C 1
ATOM 798 O O . CYS A 1 102 ? -9.941 2.246 11.536 1.00 90.31 102 CYS A O 1
ATOM 800 N N . VAL A 1 103 ? -7.996 3.364 11.304 1.00 89.19 103 VAL A N 1
ATOM 801 C CA . VAL A 1 103 ? -8.370 4.104 10.088 1.00 89.19 103 VAL A CA 1
ATOM 802 C C . VAL A 1 103 ? -7.421 3.850 8.919 1.00 89.19 103 VAL A C 1
ATOM 804 O O . VAL A 1 103 ? -7.781 4.137 7.779 1.00 89.19 103 VAL A O 1
ATOM 807 N N . ALA A 1 104 ? -6.227 3.318 9.182 1.00 89.38 104 ALA A N 1
ATOM 808 C CA . ALA A 1 104 ? -5.215 3.013 8.184 1.00 89.38 104 ALA A CA 1
ATOM 809 C C . ALA A 1 104 ? -4.199 2.008 8.740 1.00 89.38 104 ALA A C 1
ATOM 811 O O . ALA A 1 104 ? -4.209 1.709 9.927 1.00 89.38 104 ALA A O 1
ATOM 812 N N . TYR A 1 105 ? -3.329 1.496 7.877 1.00 88.94 105 TYR A N 1
ATOM 813 C CA . TYR A 1 105 ? -2.200 0.675 8.287 1.00 88.94 105 TYR A CA 1
ATOM 814 C C . TYR A 1 105 ? -0.962 0.995 7.446 1.00 88.94 105 TYR A C 1
ATOM 816 O O . TYR A 1 105 ? -1.095 1.383 6.283 1.00 88.94 105 TYR A O 1
ATOM 824 N N . THR A 1 106 ? 0.224 0.747 7.997 1.00 88.19 106 THR A N 1
ATOM 825 C CA . THR A 1 106 ? 1.482 0.651 7.248 1.00 88.19 106 THR A CA 1
ATOM 826 C C . THR A 1 106 ? 1.911 -0.814 7.190 1.00 88.19 106 THR A C 1
ATOM 828 O O . THR A 1 106 ? 1.922 -1.508 8.206 1.00 88.19 106 THR A O 1
ATOM 831 N N . PHE A 1 107 ? 2.264 -1.295 5.996 1.00 87.12 107 PHE A N 1
ATOM 832 C CA . PHE A 1 107 ? 2.913 -2.593 5.808 1.00 87.12 107 PHE A CA 1
ATOM 833 C C . PHE A 1 107 ? 4.389 -2.379 5.469 1.00 87.12 107 PHE A C 1
ATOM 835 O O . PHE A 1 107 ? 4.701 -1.718 4.478 1.00 87.12 107 PHE A O 1
ATOM 842 N N . ILE A 1 108 ? 5.284 -2.959 6.267 1.00 83.31 108 ILE A N 1
ATOM 843 C CA . ILE A 1 108 ? 6.735 -2.813 6.130 1.00 83.31 108 ILE A CA 1
ATOM 844 C C . ILE A 1 108 ? 7.335 -4.161 5.730 1.00 83.31 108 ILE A C 1
ATOM 846 O O . ILE A 1 108 ? 7.181 -5.159 6.435 1.00 83.31 108 ILE A O 1
ATOM 850 N N . ASN A 1 109 ? 8.046 -4.182 4.599 1.00 78.44 109 ASN A N 1
ATOM 851 C CA . ASN A 1 109 ? 8.672 -5.389 4.046 1.00 78.44 109 ASN A CA 1
ATOM 852 C C . ASN A 1 109 ? 10.209 -5.342 4.062 1.00 78.44 109 ASN A C 1
ATOM 854 O O . ASN A 1 109 ? 10.857 -6.028 3.275 1.00 78.44 109 ASN A O 1
ATOM 858 N N . GLU A 1 110 ? 10.791 -4.504 4.920 1.00 67.50 110 GLU A N 1
ATOM 859 C CA . GLU A 1 110 ? 12.242 -4.282 4.984 1.00 67.50 110 GLU A CA 1
ATOM 860 C C . GLU A 1 110 ? 12.989 -5.346 5.800 1.00 67.50 110 GLU A C 1
ATOM 862 O O . GLU A 1 110 ? 14.207 -5.448 5.676 1.00 67.50 110 GLU A O 1
ATOM 867 N N . ASN A 1 111 ? 12.279 -6.181 6.571 1.00 57.78 111 ASN A N 1
ATOM 868 C CA . ASN A 1 111 ? 12.886 -7.237 7.378 1.00 57.78 111 ASN A CA 1
ATOM 869 C C . ASN A 1 111 ? 12.337 -8.628 6.983 1.00 57.78 111 ASN A C 1
ATOM 871 O O . ASN A 1 111 ? 11.134 -8.864 7.129 1.00 57.78 111 ASN A O 1
ATOM 875 N N . PRO A 1 112 ? 13.177 -9.561 6.482 1.00 52.06 112 PRO A N 1
ATOM 876 C CA . PRO A 1 112 ? 12.737 -10.885 6.023 1.00 52.06 112 PRO A CA 1
ATOM 877 C C . PRO A 1 112 ? 12.068 -11.731 7.113 1.00 52.06 112 PRO A C 1
ATOM 879 O O . PRO A 1 112 ? 11.175 -12.521 6.806 1.00 52.06 112 PRO A O 1
ATOM 882 N N . ASP A 1 113 ? 12.479 -11.540 8.367 1.00 50.16 113 ASP A N 1
ATOM 883 C CA . ASP A 1 113 ? 12.009 -12.318 9.517 1.00 50.16 113 ASP A CA 1
ATOM 884 C C . ASP A 1 113 ? 10.796 -11.682 10.221 1.00 50.16 113 ASP A C 1
ATOM 886 O O . ASP A 1 113 ? 10.123 -12.335 11.015 1.00 50.16 113 ASP A O 1
ATOM 890 N N . GLU A 1 114 ? 10.465 -10.425 9.907 1.00 55.38 114 GLU A N 1
ATOM 891 C CA . GLU A 1 114 ? 9.508 -9.620 10.672 1.00 55.38 114 GLU A CA 1
ATOM 892 C C . GLU A 1 114 ? 8.793 -8.606 9.767 1.00 55.38 114 GLU A C 1
ATOM 894 O O . GLU A 1 114 ? 9.026 -7.400 9.821 1.00 55.38 114 GLU A O 1
ATOM 899 N N . LYS A 1 115 ? 7.889 -9.101 8.913 1.00 61.94 115 LYS A N 1
ATOM 900 C CA . LYS A 1 115 ? 6.951 -8.237 8.177 1.00 61.94 115 LYS A CA 1
ATOM 901 C C . LYS A 1 115 ? 6.076 -7.497 9.173 1.00 61.94 115 LYS A C 1
ATOM 903 O O . LYS A 1 115 ? 5.215 -8.130 9.785 1.00 61.94 115 LYS A O 1
ATOM 908 N N . ALA A 1 116 ? 6.308 -6.202 9.344 1.00 59.59 116 ALA A N 1
ATOM 909 C CA . ALA A 1 116 ? 5.626 -5.424 10.360 1.00 59.59 116 ALA A CA 1
ATOM 910 C C . ALA A 1 116 ? 4.363 -4.769 9.791 1.00 59.59 116 ALA A C 1
ATOM 912 O O . ALA A 1 116 ? 4.376 -4.134 8.734 1.00 59.59 116 ALA A O 1
ATOM 913 N N . LEU A 1 117 ? 3.270 -4.931 10.521 1.00 68.62 117 LEU A N 1
ATOM 914 C CA . LEU A 1 117 ? 2.056 -4.152 10.405 1.00 68.62 117 LEU A CA 1
ATOM 915 C C . LEU A 1 117 ? 2.073 -3.107 11.512 1.00 68.62 117 LEU A C 1
ATOM 917 O O . LEU A 1 117 ? 2.189 -3.473 12.678 1.00 68.62 117 LEU A O 1
ATOM 921 N N . VAL A 1 118 ? 1.888 -1.849 11.142 1.00 68.38 118 VAL A N 1
ATOM 922 C CA . VAL A 1 118 ? 1.648 -0.749 12.074 1.00 68.38 118 VAL A CA 1
ATOM 923 C C . VAL A 1 118 ? 0.216 -0.265 11.849 1.00 68.38 118 VAL A C 1
ATOM 925 O O . VAL A 1 118 ? -0.128 0.135 10.735 1.00 68.38 118 VAL A O 1
ATOM 928 N N . ILE A 1 119 ? -0.638 -0.421 12.857 1.00 71.44 1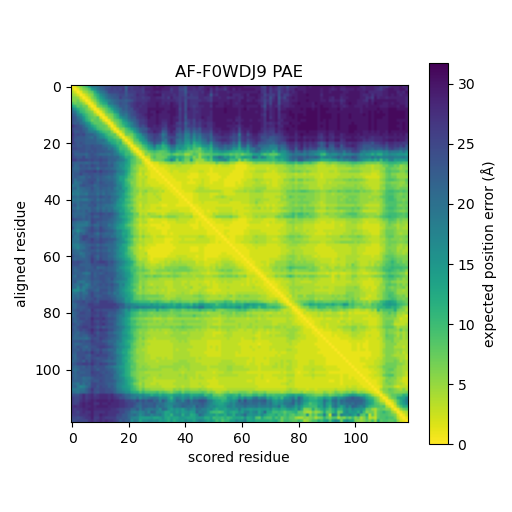19 ILE A N 1
ATOM 929 C CA . ILE A 1 119 ? -2.083 -0.107 12.842 1.00 71.44 119 ILE A CA 1
ATOM 930 C C . ILE A 1 119 ? -2.312 1.134 13.667 1.00 71.44 119 ILE A C 1
ATOM 932 O O . ILE A 1 119 ? -1.690 1.118 14.740 1.00 71.44 119 ILE A O 1
#

InterPro domains:
  IPR003609 PAN/Apple domain [PF14295] (75-112)
  IPR003609 PAN/Apple domain [PS50948] (67-119)